Protein AF-A0A9P4LKX9-F1 (afdb_monomer_lite)

Foldseek 3Di:
DVVVVVVVVCCVVQCCVDDDCSHPVNCVVVCVVCVVVVVVVVVVVVVVVVD

Structure (mmCIF, N/CA/C/O backbone):
data_AF-A0A9P4LKX9-F1
#
_entry.id   AF-A0A9P4LKX9-F1
#
loop_
_atom_site.group_PDB
_atom_site.id
_atom_site.type_symbol
_atom_site.label_atom_id
_atom_site.label_alt_id
_atom_site.label_comp_id
_atom_site.label_asym_id
_atom_site.label_entity_id
_atom_site.label_seq_id
_atom_site.pdbx_PDB_ins_code
_atom_site.Cartn_x
_atom_site.Cartn_y
_atom_site.Cartn_z
_atom_site.occupancy
_atom_site.B_iso_or_equiv
_atom_site.auth_seq_id
_atom_site.auth_comp_id
_atom_site.auth_asym_id
_atom_site.auth_atom_id
_atom_site.pdbx_PDB_model_num
ATOM 1 N N . GLN A 1 1 ? -5.927 11.798 -17.172 1.00 69.25 1 GLN A N 1
ATOM 2 C CA . GLN A 1 1 ? -4.513 12.220 -17.321 1.00 69.25 1 GLN A CA 1
ATOM 3 C C . GLN A 1 1 ? -3.797 12.368 -15.977 1.00 69.25 1 GLN A C 1
ATOM 5 O O . GLN A 1 1 ? -2.683 11.881 -15.843 1.00 69.25 1 GLN A O 1
ATOM 10 N N . GLU A 1 2 ? -4.440 12.941 -14.958 1.00 86.94 2 GLU A N 1
ATOM 11 C CA . GLU A 1 2 ? -3.865 13.134 -13.615 1.00 86.94 2 GLU A CA 1
ATOM 12 C C . GLU A 1 2 ? -3.405 11.830 -12.925 1.00 86.94 2 GLU A C 1
ATOM 14 O O . GLU A 1 2 ? -2.293 11.745 -12.405 1.00 86.94 2 GLU A O 1
ATOM 19 N N . ALA A 1 3 ? -4.221 10.772 -13.000 1.00 84.50 3 ALA A N 1
ATOM 20 C CA . ALA A 1 3 ? -3.879 9.459 -12.451 1.00 84.50 3 ALA A CA 1
ATOM 21 C C . ALA A 1 3 ? -2.611 8.858 -13.087 1.00 84.50 3 ALA A C 1
ATOM 23 O O . ALA A 1 3 ? -1.786 8.277 -12.387 1.00 84.50 3 ALA A O 1
ATOM 24 N N . LEU A 1 4 ? -2.418 9.061 -14.396 1.00 88.75 4 LEU A N 1
ATOM 25 C CA . LEU A 1 4 ? -1.230 8.594 -15.113 1.00 88.75 4 LEU A CA 1
ATOM 26 C C . LEU A 1 4 ? 0.023 9.381 -14.691 1.00 88.75 4 LEU A C 1
ATOM 28 O O . LEU A 1 4 ? 1.102 8.808 -14.557 1.00 88.75 4 LEU A O 1
ATOM 32 N N . GLY A 1 5 ? -0.122 10.685 -14.435 1.00 91.50 5 GLY A N 1
ATOM 33 C CA . GLY A 1 5 ? 0.949 11.530 -13.902 1.00 91.50 5 GLY A CA 1
ATOM 34 C C . GLY A 1 5 ? 1.414 11.067 -12.521 1.00 91.50 5 GLY A C 1
ATOM 35 O O . GLY A 1 5 ? 2.605 10.821 -12.324 1.00 91.50 5 GLY A O 1
ATOM 36 N N . ARG A 1 6 ? 0.472 10.846 -11.594 1.00 89.31 6 ARG A N 1
ATOM 37 C CA . ARG A 1 6 ? 0.766 10.283 -10.264 1.00 89.31 6 ARG A CA 1
ATOM 38 C C . ARG A 1 6 ? 1.424 8.912 -10.352 1.00 89.31 6 ARG A C 1
ATOM 40 O O . ARG A 1 6 ? 2.406 8.661 -9.658 1.00 89.31 6 ARG A O 1
ATOM 47 N N . PHE A 1 7 ? 0.920 8.053 -11.236 1.00 84.00 7 PHE A N 1
ATOM 48 C CA . PHE A 1 7 ? 1.487 6.728 -11.455 1.00 84.00 7 PHE A CA 1
ATOM 49 C C . PHE A 1 7 ? 2.945 6.798 -11.926 1.00 84.00 7 PHE A C 1
ATOM 51 O O . PHE A 1 7 ? 3.790 6.089 -11.388 1.00 84.00 7 PHE A O 1
ATOM 58 N N . ARG A 1 8 ? 3.276 7.690 -12.869 1.00 87.19 8 ARG A N 1
ATOM 59 C CA . ARG A 1 8 ? 4.658 7.870 -13.350 1.00 87.19 8 ARG A CA 1
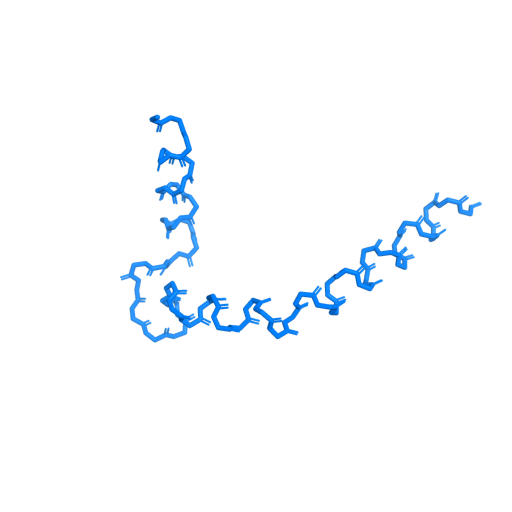ATOM 60 C C . ARG A 1 8 ? 5.602 8.349 -12.252 1.00 87.19 8 ARG A C 1
ATOM 62 O O . ARG A 1 8 ? 6.706 7.821 -12.148 1.00 87.19 8 ARG A O 1
ATOM 69 N N . ILE A 1 9 ? 5.173 9.308 -11.431 1.00 90.25 9 ILE A N 1
ATOM 70 C CA . ILE A 1 9 ? 5.972 9.804 -10.298 1.00 90.25 9 ILE A CA 1
ATOM 71 C C . ILE A 1 9 ? 6.214 8.674 -9.296 1.00 90.25 9 ILE A C 1
ATOM 73 O O . ILE A 1 9 ? 7.355 8.412 -8.920 1.00 90.25 9 ILE A O 1
ATOM 77 N N . TRP A 1 10 ? 5.159 7.953 -8.916 1.00 85.62 10 TRP A N 1
ATOM 78 C CA . TRP A 1 10 ? 5.268 6.816 -8.008 1.00 85.62 10 TRP A CA 1
ATOM 79 C C . TRP A 1 10 ? 6.188 5.719 -8.563 1.00 85.62 10 TRP A C 1
ATOM 81 O O . TRP A 1 10 ? 7.062 5.237 -7.842 1.00 85.62 10 TRP A O 1
ATOM 91 N N . ALA A 1 11 ? 6.056 5.361 -9.844 1.00 84.38 11 ALA A N 1
ATOM 92 C CA . ALA A 1 11 ? 6.888 4.346 -10.490 1.00 84.38 11 ALA A CA 1
ATOM 93 C C . ALA A 1 11 ? 8.364 4.781 -10.600 1.00 84.38 11 ALA A C 1
ATOM 95 O O 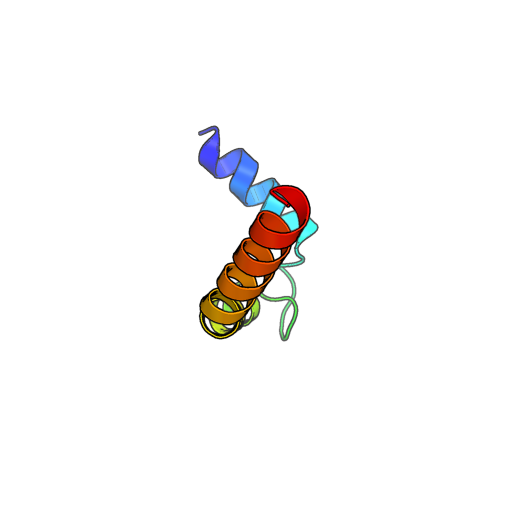. ALA A 1 11 ? 9.273 3.966 -10.416 1.00 84.38 11 ALA A O 1
ATOM 96 N N . GLY A 1 12 ? 8.614 6.068 -10.851 1.00 86.81 12 GLY A N 1
ATOM 97 C CA . GLY A 1 12 ? 9.950 6.664 -10.816 1.00 86.81 12 GLY A CA 1
ATOM 98 C C . GLY A 1 12 ? 10.582 6.565 -9.428 1.00 86.81 12 GLY A C 1
ATOM 99 O O . GLY A 1 12 ? 11.644 5.958 -9.282 1.00 86.81 12 GLY A O 1
ATOM 100 N N . ASN A 1 13 ? 9.888 7.072 -8.406 1.00 87.19 13 ASN A N 1
ATOM 101 C CA . ASN A 1 13 ? 10.362 7.106 -7.017 1.00 87.19 13 ASN A CA 1
ATOM 102 C C . ASN A 1 13 ? 10.556 5.704 -6.428 1.00 87.19 13 ASN A C 1
ATOM 104 O O . ASN A 1 13 ? 11.499 5.458 -5.682 1.00 87.19 13 ASN A O 1
ATOM 108 N N . SER A 1 14 ? 9.692 4.761 -6.800 1.00 79.25 14 SER A N 1
ATOM 109 C CA . SER A 1 14 ? 9.757 3.380 -6.320 1.00 79.25 14 SER A CA 1
ATOM 110 C C . SER A 1 14 ? 10.848 2.556 -7.003 1.00 79.25 14 SER A C 1
ATOM 112 O O . SER A 1 14 ? 11.059 1.409 -6.609 1.00 79.25 14 SER A O 1
ATOM 114 N N . GLY A 1 15 ? 11.520 3.090 -8.030 1.00 84.44 15 GLY A N 1
ATOM 115 C CA . GLY A 1 15 ? 12.509 2.352 -8.816 1.00 84.44 15 GLY A CA 1
ATOM 116 C C . GLY A 1 15 ? 11.907 1.246 -9.688 1.00 84.44 15 GLY A C 1
ATOM 117 O O . GLY A 1 15 ? 12.643 0.365 -10.116 1.00 84.44 15 GLY A O 1
ATOM 118 N N . ALA A 1 16 ? 10.600 1.302 -9.976 1.00 84.25 16 ALA A N 1
ATOM 119 C CA . ALA A 1 16 ? 9.835 0.258 -10.673 1.00 84.25 16 ALA A CA 1
ATOM 120 C C . ALA A 1 16 ? 10.323 -0.038 -12.104 1.00 84.25 16 ALA A C 1
ATOM 122 O O . ALA A 1 16 ? 10.023 -1.096 -12.652 1.00 84.25 16 ALA A O 1
ATOM 123 N N . HIS A 1 17 ? 11.082 0.889 -12.690 1.00 81.69 17 HIS A N 1
ATOM 124 C CA . HIS A 1 17 ? 11.742 0.762 -13.990 1.00 81.69 17 HIS A CA 1
ATOM 125 C C . HIS A 1 17 ? 13.024 -0.091 -13.948 1.00 81.69 17 HIS A C 1
ATOM 127 O O . HIS A 1 17 ? 13.571 -0.422 -14.996 1.00 81.69 17 HIS A O 1
ATOM 133 N N . ARG A 1 18 ? 13.543 -0.420 -12.758 1.00 82.56 18 ARG A N 1
ATOM 134 C CA . ARG A 1 18 ? 14.753 -1.236 -12.580 1.00 82.56 18 ARG A CA 1
ATOM 135 C C . ARG A 1 18 ? 14.384 -2.719 -12.537 1.00 82.56 18 ARG A C 1
ATOM 137 O O . ARG A 1 18 ? 13.329 -3.078 -12.031 1.00 82.56 18 ARG A O 1
ATOM 144 N N . GLY A 1 19 ? 15.259 -3.589 -13.037 1.00 81.88 19 GLY A N 1
ATOM 145 C CA . GLY A 1 19 ? 15.056 -5.041 -12.983 1.00 81.88 19 GLY A CA 1
ATOM 146 C C . GLY A 1 19 ? 15.138 -5.629 -11.565 1.00 81.88 19 GLY A C 1
ATOM 147 O O . GLY A 1 19 ? 15.582 -4.980 -10.615 1.00 81.88 19 GLY A O 1
ATOM 148 N N . GLY A 1 20 ? 14.724 -6.890 -11.421 1.00 82.06 20 GLY A N 1
ATOM 149 C CA . GLY A 1 20 ? 14.847 -7.645 -10.169 1.00 82.06 20 GLY A CA 1
ATOM 150 C C . GLY A 1 20 ? 13.923 -7.135 -9.058 1.00 82.06 20 GLY A C 1
ATOM 151 O O . GLY A 1 20 ? 12.769 -6.794 -9.314 1.00 82.06 20 GLY A O 1
ATOM 152 N N . ARG A 1 21 ? 14.432 -7.059 -7.819 1.00 79.12 21 ARG A N 1
ATOM 153 C CA . ARG A 1 21 ? 13.650 -6.656 -6.628 1.00 79.12 21 ARG A CA 1
ATOM 154 C C . ARG A 1 21 ? 13.121 -5.215 -6.678 1.00 79.12 21 ARG A C 1
ATOM 156 O O . ARG A 1 21 ? 12.215 -4.849 -5.934 1.00 79.12 21 ARG A O 1
ATOM 163 N N . GLY A 1 22 ? 13.701 -4.386 -7.547 1.00 77.25 22 GLY A N 1
ATOM 164 C CA . GLY A 1 22 ? 13.245 -3.021 -7.800 1.00 77.25 22 GLY A CA 1
ATOM 165 C C . GLY A 1 22 ? 12.060 -2.937 -8.760 1.00 77.25 22 GLY A C 1
ATOM 166 O O . GLY A 1 22 ? 11.384 -1.914 -8.767 1.00 77.25 22 GLY A O 1
ATOM 167 N N . SER A 1 23 ? 11.791 -3.992 -9.533 1.00 84.62 23 SER A N 1
ATOM 168 C CA . SER A 1 23 ? 10.806 -3.959 -10.613 1.00 84.62 23 SER A CA 1
ATOM 169 C C . SER A 1 2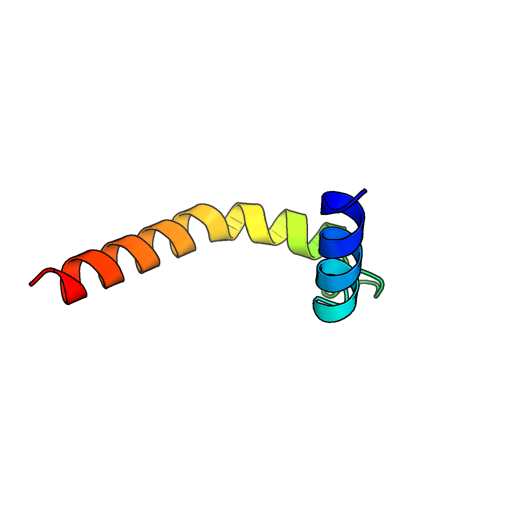3 ? 9.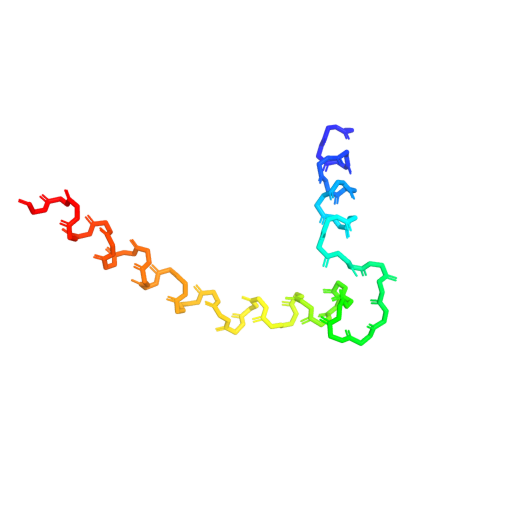377 -3.824 -10.108 1.00 84.62 23 SER A C 1
ATOM 171 O O . SER A 1 23 ? 9.036 -4.266 -9.007 1.00 84.62 23 SER A O 1
ATOM 173 N N . LEU A 1 24 ? 8.526 -3.226 -10.945 1.00 80.69 24 LEU A N 1
ATOM 174 C CA . LEU A 1 24 ? 7.095 -3.134 -10.674 1.00 80.69 24 LEU A CA 1
ATOM 175 C C . LEU A 1 24 ? 6.473 -4.514 -10.423 1.00 80.69 24 LEU A C 1
ATOM 177 O O . LEU A 1 24 ? 5.729 -4.660 -9.462 1.00 80.69 24 LEU A O 1
ATOM 181 N N . ASP A 1 25 ? 6.816 -5.520 -11.235 1.00 82.88 25 ASP A N 1
ATOM 182 C CA . ASP A 1 25 ? 6.289 -6.888 -11.098 1.00 82.88 25 ASP A CA 1
ATOM 183 C C . ASP A 1 25 ? 6.636 -7.497 -9.735 1.00 82.88 25 ASP A C 1
ATOM 185 O O . ASP A 1 25 ? 5.758 -7.978 -9.018 1.00 82.88 25 ASP A O 1
ATOM 189 N N . TYR A 1 26 ? 7.904 -7.382 -9.326 1.00 83.75 26 TYR A N 1
ATOM 190 C CA . TYR A 1 26 ? 8.354 -7.864 -8.023 1.00 83.75 26 TYR A CA 1
ATOM 191 C C . TYR A 1 26 ? 7.630 -7.144 -6.880 1.00 83.75 26 TYR A C 1
ATOM 193 O O . TYR A 1 26 ? 7.116 -7.785 -5.967 1.00 83.75 26 TYR A O 1
ATOM 201 N N . LYS A 1 27 ? 7.529 -5.811 -6.941 1.00 80.56 27 LYS A N 1
ATOM 202 C CA . LYS A 1 27 ? 6.854 -5.012 -5.907 1.00 80.56 27 LYS A CA 1
ATOM 203 C C . LYS A 1 27 ? 5.358 -5.298 -5.827 1.00 80.56 27 LYS A C 1
ATOM 205 O O . LYS A 1 27 ? 4.831 -5.324 -4.724 1.00 80.56 27 LYS A O 1
ATOM 210 N N . LEU A 1 28 ? 4.677 -5.516 -6.953 1.00 79.75 28 LEU A N 1
ATOM 211 C CA . LEU A 1 28 ? 3.251 -5.859 -6.975 1.00 79.75 28 LEU A CA 1
ATOM 212 C C . LEU A 1 28 ? 2.998 -7.259 -6.407 1.00 79.75 28 LEU A C 1
ATOM 214 O O . LEU A 1 28 ? 2.050 -7.440 -5.642 1.00 79.75 28 LEU A O 1
ATOM 218 N N . ARG A 1 29 ? 3.870 -8.224 -6.721 1.00 84.25 29 ARG A N 1
ATOM 219 C CA . ARG A 1 29 ? 3.824 -9.576 -6.149 1.00 84.25 29 ARG A CA 1
ATOM 220 C C . ARG A 1 29 ? 3.976 -9.537 -4.632 1.00 84.25 29 ARG A C 1
ATOM 222 O O . ARG A 1 29 ? 3.117 -10.045 -3.918 1.00 84.25 29 ARG A O 1
ATOM 229 N N . GLU A 1 30 ? 5.008 -8.858 -4.148 1.00 82.50 30 GLU A N 1
ATOM 230 C CA . GLU A 1 30 ? 5.284 -8.708 -2.718 1.00 82.50 30 GLU A CA 1
ATOM 231 C C . GLU A 1 30 ? 4.199 -7.897 -1.995 1.00 82.50 30 GLU A C 1
ATOM 233 O O . GLU A 1 30 ? 3.766 -8.263 -0.906 1.00 82.50 30 GLU A O 1
ATOM 238 N N . ALA A 1 31 ? 3.695 -6.818 -2.604 1.00 79.44 31 ALA A N 1
ATOM 239 C CA . ALA A 1 31 ? 2.667 -5.970 -1.998 1.00 79.44 31 ALA A CA 1
ATOM 240 C C . ALA A 1 31 ? 1.386 -6.747 -1.658 1.00 79.44 31 ALA A C 1
ATOM 242 O O . ALA A 1 31 ? 0.728 -6.434 -0.665 1.00 79.44 31 ALA A O 1
ATOM 243 N N . SER A 1 32 ? 1.042 -7.770 -2.448 1.00 80.19 32 SER A N 1
ATOM 244 C CA . SER A 1 32 ? -0.103 -8.637 -2.154 1.00 80.19 32 SER A CA 1
ATOM 245 C C . SER A 1 32 ? 0.085 -9.449 -0.867 1.00 80.19 32 SER A C 1
ATOM 247 O O . SER A 1 32 ? -0.861 -9.583 -0.093 1.00 80.19 32 SER A O 1
ATOM 249 N N . ILE A 1 33 ? 1.314 -9.904 -0.599 1.00 82.31 33 ILE A N 1
ATOM 250 C CA . ILE A 1 33 ? 1.679 -10.704 0.578 1.00 82.31 33 ILE A CA 1
ATOM 251 C C . ILE A 1 33 ? 1.600 -9.842 1.840 1.00 82.31 33 ILE A C 1
ATOM 253 O O . ILE A 1 33 ? 1.032 -10.252 2.851 1.00 82.31 33 ILE A O 1
ATOM 257 N N . PHE A 1 34 ? 2.109 -8.612 1.770 1.00 83.69 34 PHE A N 1
ATOM 258 C CA . PHE A 1 34 ? 2.195 -7.734 2.939 1.00 83.69 34 PHE A CA 1
ATOM 259 C C . PHE A 1 34 ? 0.912 -6.957 3.234 1.00 83.69 34 PHE A C 1
ATOM 261 O O . PHE A 1 34 ? 0.791 -6.389 4.319 1.00 83.69 34 PHE A O 1
ATOM 268 N N . ARG A 1 35 ? -0.066 -6.932 2.316 1.00 85.25 35 ARG A N 1
ATOM 269 C CA . ARG A 1 35 ? -1.302 -6.145 2.475 1.00 85.25 35 ARG A CA 1
ATOM 270 C C . ARG A 1 35 ? -1.989 -6.413 3.813 1.00 85.25 35 ARG A C 1
ATOM 272 O O . ARG A 1 35 ? -2.356 -5.466 4.499 1.00 85.25 35 ARG A O 1
ATOM 279 N N . TYR A 1 36 ? -2.168 -7.682 4.177 1.00 89.12 36 TYR A N 1
ATOM 280 C CA . TYR A 1 36 ? -2.863 -8.046 5.413 1.00 89.12 36 TYR A CA 1
ATOM 281 C C . TYR A 1 36 ? -2.097 -7.580 6.659 1.00 89.12 36 TYR A C 1
ATOM 283 O O . TYR A 1 36 ? -2.681 -6.966 7.546 1.00 89.12 36 TYR A O 1
ATOM 291 N N . GLN A 1 37 ? -0.779 -7.800 6.694 1.00 91.75 37 GLN A N 1
ATOM 292 C CA . GLN A 1 37 ? 0.076 -7.371 7.805 1.00 91.75 37 GLN A CA 1
ATOM 293 C C . GLN A 1 37 ? 0.111 -5.848 7.955 1.00 91.75 37 GLN A C 1
ATOM 295 O O . GLN A 1 37 ? 0.010 -5.346 9.069 1.00 91.75 37 GLN A O 1
ATOM 300 N N . VAL A 1 38 ? 0.203 -5.106 6.849 1.00 92.44 38 VAL A N 1
ATOM 301 C CA . VAL A 1 38 ? 0.181 -3.637 6.878 1.00 92.44 38 VAL A CA 1
ATOM 302 C C . VAL A 1 38 ? -1.153 -3.124 7.417 1.00 92.44 38 VAL A C 1
ATOM 304 O O . VAL A 1 38 ? -1.156 -2.250 8.278 1.00 92.44 38 VAL A O 1
ATOM 307 N N . LEU A 1 39 ? -2.282 -3.681 6.965 1.00 93.94 39 LEU A N 1
ATOM 308 C CA . LEU A 1 39 ? -3.602 -3.303 7.483 1.00 93.94 39 LEU A CA 1
ATOM 309 C C . LEU A 1 39 ? -3.738 -3.605 8.978 1.00 93.94 39 LEU A C 1
ATOM 311 O O . LEU A 1 39 ? -4.249 -2.773 9.719 1.00 93.94 39 LEU A O 1
ATOM 315 N N . HIS A 1 40 ? -3.240 -4.758 9.423 1.00 95.06 40 HIS A N 1
ATOM 316 C CA . HIS A 1 40 ? -3.252 -5.131 10.833 1.00 95.06 40 HIS A CA 1
ATOM 317 C C . HIS A 1 40 ? -2.440 -4.155 11.698 1.00 95.06 40 HIS A C 1
ATOM 319 O O . HIS A 1 40 ? -2.945 -3.671 12.705 1.00 95.06 40 HIS A O 1
ATOM 325 N N . LEU A 1 41 ? -1.222 -3.798 11.275 1.00 96.75 41 LEU A N 1
ATOM 326 C CA . LEU A 1 41 ? -0.382 -2.828 11.987 1.00 96.75 41 LEU A CA 1
ATOM 327 C C . LEU A 1 41 ? -1.012 -1.431 12.039 1.00 96.75 41 LEU A C 1
ATOM 329 O O . LEU A 1 41 ? -0.926 -0.759 13.063 1.00 96.75 41 LEU A O 1
ATOM 333 N N . LEU A 1 42 ? -1.648 -0.988 10.950 1.00 97.00 42 LEU A N 1
ATOM 334 C CA . LEU A 1 42 ? -2.352 0.295 10.918 1.00 97.00 42 LEU A CA 1
ATOM 335 C C . LEU A 1 42 ? -3.556 0.310 11.863 1.00 97.00 42 LEU A C 1
ATOM 337 O O . LEU A 1 42 ? -3.788 1.327 12.508 1.00 97.00 42 LEU A O 1
ATOM 341 N N . GLN A 1 43 ? -4.289 -0.801 11.965 1.00 97.44 43 GLN A N 1
ATOM 342 C CA . GLN A 1 43 ? -5.378 -0.930 12.929 1.00 97.44 43 GLN A CA 1
ATOM 343 C C . GLN A 1 43 ? -4.849 -0.872 14.363 1.00 97.44 43 GLN A C 1
ATOM 345 O O . GLN A 1 43 ? -5.335 -0.066 15.141 1.00 97.44 43 GLN A O 1
ATOM 350 N N . MET A 1 44 ? -3.796 -1.632 14.681 1.00 97.69 44 MET A N 1
ATOM 351 C CA . MET A 1 44 ? -3.166 -1.574 16.006 1.00 97.69 44 MET A CA 1
ATOM 352 C C . MET A 1 44 ? -2.708 -0.158 16.370 1.00 97.69 44 MET A C 1
ATOM 354 O O . MET A 1 44 ? -2.874 0.278 17.503 1.00 97.69 44 MET A O 1
ATOM 358 N N . LEU A 1 45 ? -2.122 0.568 15.414 1.00 97.00 45 LEU A N 1
ATOM 359 C CA . LEU A 1 45 ? -1.715 1.954 15.628 1.00 97.00 45 LEU A CA 1
ATOM 360 C C . LEU A 1 45 ? -2.920 2.862 15.893 1.00 97.00 45 LEU A C 1
ATOM 362 O O . LEU A 1 45 ? -2.843 3.731 16.755 1.00 97.00 45 LEU A O 1
ATOM 366 N N . LEU A 1 46 ? -4.008 2.682 15.143 1.00 97.75 46 LEU A N 1
ATOM 367 C CA . LEU A 1 46 ? -5.233 3.447 15.340 1.00 97.75 46 LEU A CA 1
ATOM 368 C C . LEU A 1 46 ? -5.810 3.203 16.734 1.00 97.75 46 LEU A C 1
ATOM 370 O O . LEU A 1 46 ? -6.152 4.171 17.403 1.00 97.75 46 LEU A O 1
ATOM 374 N N . ASP A 1 47 ? -5.851 1.945 17.169 1.00 97.62 47 ASP A N 1
ATOM 375 C CA . ASP A 1 47 ? -6.352 1.561 18.488 1.00 97.62 47 ASP A CA 1
ATOM 376 C C . ASP A 1 47 ? -5.536 2.255 19.596 1.00 97.62 47 ASP A C 1
ATOM 378 O O . ASP A 1 47 ? -6.113 2.893 20.469 1.00 97.62 47 ASP A O 1
ATOM 382 N N . VAL A 1 48 ? -4.198 2.256 19.495 1.00 97.62 48 VAL A N 1
ATOM 383 C CA . VAL A 1 48 ? -3.299 2.948 20.448 1.00 97.62 48 VAL A CA 1
ATOM 384 C C . VAL A 1 48 ? -3.503 4.465 20.472 1.00 97.62 48 VAL A C 1
ATOM 386 O O . VAL A 1 48 ? -3.303 5.092 21.504 1.00 97.62 48 VAL A O 1
ATOM 389 N N . ILE A 1 49 ? -3.840 5.081 19.337 1.00 97.81 49 ILE A N 1
ATOM 390 C CA . ILE A 1 49 ? -4.070 6.534 19.256 1.00 97.81 49 ILE A CA 1
ATOM 391 C C . ILE A 1 49 ? -5.464 6.914 19.785 1.00 97.81 49 ILE A C 1
ATOM 393 O O . ILE A 1 49 ? -5.687 8.073 20.134 1.00 97.81 49 ILE A O 1
ATOM 397 N N . GLN A 1 50 ? -6.414 5.977 19.779 1.00 92.06 50 GLN A N 1
ATOM 398 C CA . GLN A 1 50 ? -7.794 6.201 20.216 1.00 92.06 50 GLN A CA 1
ATOM 399 C C . GLN A 1 50 ? -8.017 5.945 21.715 1.00 92.06 50 GLN A C 1
ATOM 401 O O . GLN A 1 50 ? -9.062 6.356 22.225 1.00 92.06 50 GLN A O 1
ATOM 406 N N . GLU A 1 51 ? -7.066 5.302 22.395 1.00 64.94 51 GLU A N 1
ATOM 407 C CA . GLU A 1 51 ? -6.965 5.238 23.864 1.00 64.94 51 GLU A CA 1
ATOM 408 C C . GLU A 1 51 ? -6.419 6.544 24.469 1.00 64.94 51 GLU A C 1
ATOM 410 O O . GLU A 1 51 ? -6.952 6.955 25.528 1.00 64.94 51 GLU A O 1
#

pLDDT: mean 86.55, std 7.26, range [64.94, 97.81]

Organism: NCBI:txid210430

Sequence (51 aa):
QEALGRFRIWAGNSGAHRGGRGSLDYKLREASIFRYQVLHLLQMLLDVIQE

Secondary structure (DSSP, 8-state):
-HHHHHHHHHHHHTTTTSSGGGSHHHHHHHHHHHHHHHHHHHHHHHHHHH-

Radius of gyration: 14.89 Å; chains: 1; bounding box: 23×24×41 Å

=== Feature glossary ===
The record interleaves many kinds of information about one protein. Here is each kind framed as the question it answers.

Q: What does the local fold look like, residue by residue?
A: The Foldseek 3Di string encodes local tertiary geometry as a 20-letter alphabet — one character per residue — derived from the relative positions of nearby Cα atoms. Unlike the amino-acid sequence, 3Di is a direct function of the 3D structure, so two proteins with the same fold have similar 3Di strings even at low sequence identity.

Q: Which residues are in helices, strands, or loops?
A: The SS8 string 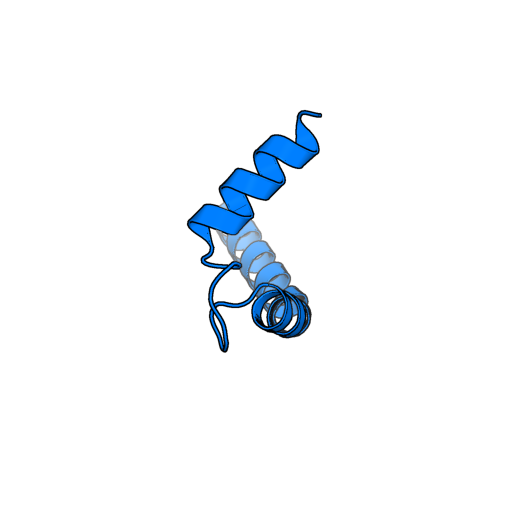is DSSP's per-residue secondary-structure call. α-helix (H) means an i→i+4 H-bond ladder; β-strand (E) means the residue participates in a β-sheet; 3₁₀ (G) and π (I) are tighter and wider helices; T/S are turns/bends; '-' is loop.

Q: How big and how compact is the whole molecule?
A: Radius of gyration (Rg) is the root-mean-square distance of Cα atoms from their centroid — a single number for overall size and compactness. A globular domain of N residues has Rg ≈ 2.2·N^0.38 Å; an extended or disordered chain has a much larger Rg. The Cα contact count is the number of residue pairs whose Cα atoms are within 8 Å and are more than four positions apart in sequence — a standard proxy for tertiary packing density. The bounding box is the smallest axis-aligned box enclosing all Cα atoms.

Q: Where is each backbone atom in 3D?
A: Structure coordinates are given as an mmCIF _atom_site loop: one row per atom with element, residue name, chain id, sequence number, and x/y/z position in Å. Only the four main-chain atoms per residue are included here; side chains are omitted to keep the record compact.

Q: What is the amino-acid chain?
A: Primary structure: the covalent order of the twenty standard amino acids along the backbone. Two proteins with the same sequence will (almost always) fold to the same structure; two with 30% identity often share a fold but not the details.

Q: What if only a Cα trace is available?
A: Three-state secondary structure (P-SEA) collapses the eight DSSP classes into helix (a), strand (b), and coil (c). P-SEA assigns these from Cα geometry alone — distances and angles — without requiring backbone oxygens, so it works on any Cα trace.

Q: What family and function is it annotate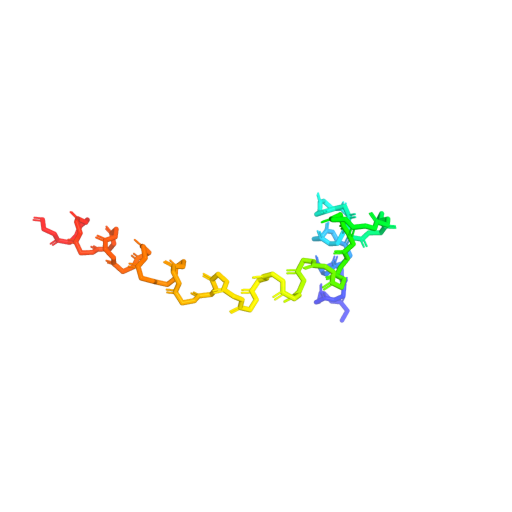d with?
A: Database cross-references. InterPro integrates a dozen domain/family signature databases into unified entries with residue-range hits. GO terms attach function/process/location labels with evidence codes. CATH codes position the fold in a four-level structural taxonomy. Organism is the NCBI-taxonomy species name.

Q: How confident is the AlphaFold model at each residue?
A: pLDDT is the predicted lDDT-Cα score: AlphaFold's confidence that the local environment of each residue (all inter-atomic distances within 15 Å) is correctly placed. It is a per-residue number between 0 and 100, with higher meaning more reliable.

Q: How mobile is each atom in the crystal?
A: B-factor (Debye–Waller factor) reflects atomic displacement in the crystal lattice. It is an experimental observable (units Å²), not a prediction; low values mean the atom is pinned down, high values mean it moves or is heterogeneous across the crystal.

Q: Which residues are buried vs exposed?
A: SASA measures how much of the protein is reachable by solvent. It is computed by rolling a water-sized probe over the atomic surface and summing the exposed area (Å²). Per-residue SASA distinguishes core (buried, low SASA) from surface (exposed, high SASA) residues; total SASA is a whole-molecule size measure.

Q: What do the diagnostic plots show?
A: Plot images: a contact map (which residues are close in 3D, as an N×N binary image), a Ramachandran scatter (backbone torsion angles, revealing secondary-structure composition at a glance), and — for AlphaFold structures — a PAE heatmap (pairwise prediction confidence).

Q: What known structures does this most resemble?
A: The Foldseek neighbor list gives the closest experimentally determined structures in the PDB, ranked by structural alignment. TM-score near 1 means near-identical fold; near 0.3 means only rough topology match. This is how one finds what a novel AlphaFold prediction most resembles in the solved-structure universe.

Q: Are the domains correctly placed relative to each other?
A: Predicted aligned error is AlphaFold's pairwise confidence. Unlike pLDDT (per-residue), PAE is per-residue-pair and captures whether two parts of the structure are correctly placed relative to each other. Units are ångströms of expected positional error.

Q: What do the rendered images show?
A: Structure images are PyMOL renders from six orthogonal camera directions. Cartoon representation draws helices as coils and strands as arrows; sticks shows the backbone as bonds; surface shows the solvent-excluded envelope. Rainbow coloring maps sequence position to hue (blue→red, N→C); chain coloring assigns a distinct color per polypeptide.

Q: What are the backbone torsion angles?
A: φ (phi) and ψ (psi) are the two rotatable backbone dihedrals per residue: φ is the C(i-1)–N–Cα–C torsion, ψ is the N–Cα–C–N(i+1) torsion, both in degrees on (−180°, 180°]. α-helical residues cluster near (−60°, −45°); β-strand residues near (−120°, +130°). A Ramachandran plot is simply a scatter of (φ, ψ) for every residue.